Protein AF-A4RUT6-F1 (afdb_monomer_lite)

Radius of gyration: 18.11 Å; chains: 1; bounding box: 46×25×50 Å

pLDDT: mean 96.24, std 5.13, range [67.25, 98.81]

Organism: Ostreococcus lucimarinus (strain CCE9901) (NCBI:txid436017)

Structure (mmCIF, N/CA/C/O backbone):
data_AF-A4RUT6-F1
#
_entry.id   AF-A4RUT6-F1
#
loop_
_atom_site.group_PDB
_atom_site.id
_atom_site.type_symbol
_atom_site.label_atom_id
_atom_site.label_alt_id
_atom_site.label_comp_id
_atom_site.label_asym_id
_atom_site.label_entity_id
_atom_site.label_seq_id
_atom_site.pdbx_PDB_ins_code
_atom_site.Cartn_x
_atom_site.Cartn_y
_atom_site.Cartn_z
_atom_site.occupancy
_atom_site.B_iso_or_equiv
_atom_site.auth_seq_id
_atom_site.auth_comp_id
_atom_site.auth_asym_id
_atom_site.auth_atom_id
_atom_site.pdbx_PDB_model_num
ATOM 1 N N . VAL A 1 1 ? -1.613 -13.592 -23.923 1.00 91.44 1 VAL A N 1
ATOM 2 C CA . VAL A 1 1 ? -2.626 -13.944 -22.895 1.00 91.44 1 VAL A CA 1
ATOM 3 C C . VAL A 1 1 ? -2.094 -13.716 -21.481 1.00 91.44 1 VAL A C 1
ATOM 5 O O . VAL A 1 1 ? -2.662 -12.883 -20.792 1.00 91.44 1 VAL A O 1
ATOM 8 N N . ALA A 1 2 ? -0.990 -14.347 -21.057 1.00 96.00 2 ALA A N 1
ATOM 9 C CA . ALA A 1 2 ? -0.435 -14.167 -19.702 1.00 96.00 2 ALA A CA 1
ATOM 10 C C . ALA A 1 2 ? -0.123 -12.699 -19.328 1.00 96.00 2 ALA A C 1
ATOM 12 O O . ALA A 1 2 ? -0.509 -12.241 -18.256 1.00 96.00 2 ALA A O 1
ATOM 13 N N . SER A 1 3 ? 0.467 -11.927 -20.249 1.00 96.50 3 SER A N 1
ATOM 14 C CA . SER A 1 3 ? 0.729 -10.493 -20.045 1.00 96.50 3 SER A CA 1
ATOM 15 C C . SER A 1 3 ? -0.536 -9.671 -19.762 1.00 96.50 3 SER A C 1
ATOM 17 O O . SER A 1 3 ? -0.495 -8.732 -18.969 1.00 96.50 3 SER A O 1
ATOM 19 N N . ALA A 1 4 ? -1.678 -10.044 -20.354 1.00 97.62 4 ALA A N 1
ATOM 20 C CA . ALA A 1 4 ? -2.958 -9.383 -20.112 1.00 97.62 4 ALA A CA 1
ATOM 21 C C . ALA A 1 4 ? -3.482 -9.665 -18.697 1.00 97.62 4 ALA A C 1
ATOM 23 O O . ALA A 1 4 ? -3.972 -8.747 -18.047 1.00 97.62 4 ALA A O 1
ATOM 24 N N . PHE A 1 5 ? -3.319 -10.891 -18.186 1.00 97.88 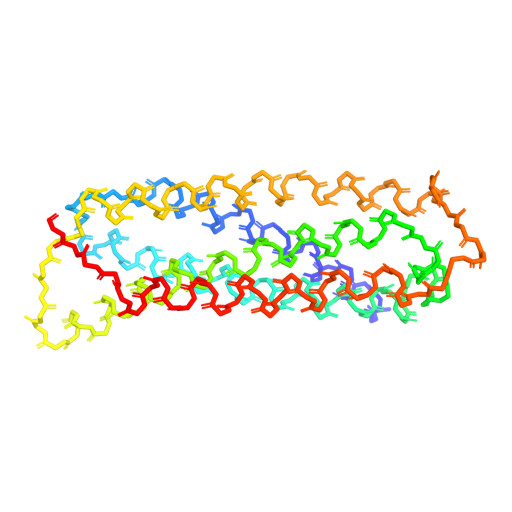5 PHE A N 1
ATOM 25 C CA . PHE A 1 5 ? -3.679 -11.229 -16.805 1.00 97.88 5 PHE A CA 1
ATOM 26 C C . PHE A 1 5 ? -2.788 -10.525 -15.783 1.00 97.88 5 PHE A C 1
ATOM 28 O O . PHE A 1 5 ? -3.302 -9.997 -14.800 1.00 97.88 5 PHE A O 1
ATOM 35 N N . ALA A 1 6 ? -1.478 -10.440 -16.033 1.00 97.81 6 ALA A N 1
ATOM 36 C CA . ALA A 1 6 ? -0.579 -9.657 -15.186 1.00 97.81 6 ALA A CA 1
ATOM 37 C C . ALA A 1 6 ? -0.983 -8.173 -15.172 1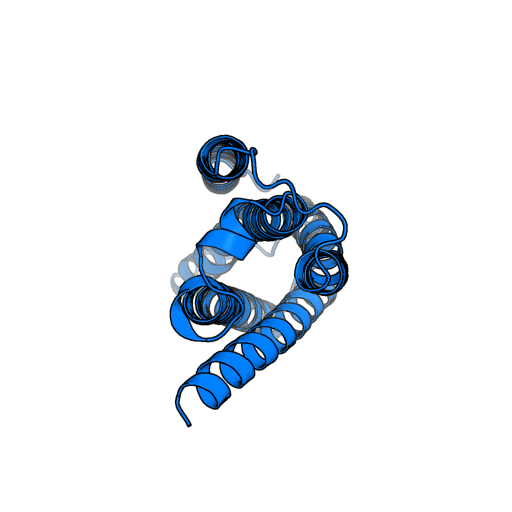.00 97.81 6 ALA A C 1
ATOM 39 O O . ALA A 1 6 ? -1.021 -7.543 -14.118 1.00 97.81 6 ALA A O 1
ATOM 40 N N . ALA A 1 7 ? -1.346 -7.610 -16.328 1.00 97.81 7 ALA A N 1
ATOM 41 C CA . ALA A 1 7 ? -1.820 -6.236 -16.399 1.00 97.81 7 ALA A CA 1
ATOM 42 C C . ALA A 1 7 ? -3.153 -6.031 -15.663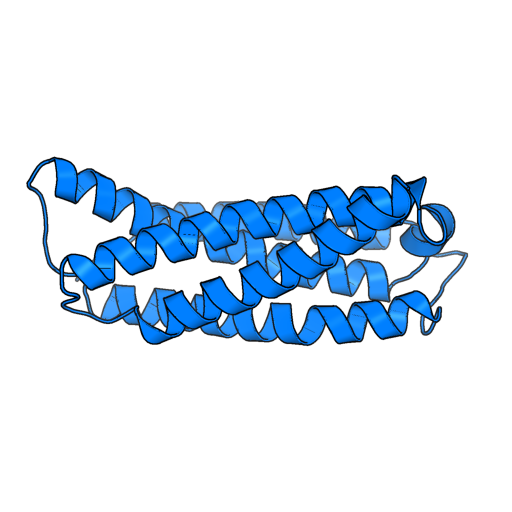 1.00 97.81 7 ALA A C 1
ATOM 44 O O . ALA A 1 7 ? -3.251 -5.125 -14.837 1.00 97.81 7 ALA A O 1
ATOM 45 N N . TYR A 1 8 ? -4.143 -6.885 -15.928 1.00 98.44 8 TYR A N 1
ATOM 46 C CA . TYR A 1 8 ? -5.458 -6.838 -15.294 1.00 98.44 8 TYR A CA 1
ATOM 47 C C . TYR A 1 8 ? -5.361 -6.985 -13.776 1.00 98.44 8 TYR A C 1
ATOM 49 O O . TYR A 1 8 ? -5.901 -6.149 -13.060 1.00 98.44 8 TYR A O 1
ATOM 57 N N . GLY A 1 9 ? -4.621 -7.984 -13.284 1.00 98.56 9 GLY A N 1
ATOM 58 C CA . GLY A 1 9 ? -4.423 -8.201 -11.851 1.00 98.56 9 GLY A CA 1
ATOM 59 C C . GLY A 1 9 ? -3.782 -6.995 -11.165 1.00 98.56 9 GLY A C 1
ATOM 60 O O . GLY A 1 9 ? -4.213 -6.613 -10.081 1.00 98.56 9 GLY A O 1
ATOM 61 N N . HIS A 1 10 ? -2.832 -6.329 -11.826 1.00 98.44 10 HIS A N 1
ATOM 62 C CA . HIS A 1 10 ? -2.209 -5.117 -11.294 1.00 98.44 10 HIS A CA 1
ATOM 63 C C . HIS A 1 10 ? -3.202 -3.955 -11.160 1.00 98.44 10 HIS A C 1
ATOM 65 O O . HIS A 1 10 ? -3.246 -3.291 -10.125 1.00 98.44 10 HIS A O 1
ATOM 71 N N . TYR A 1 11 ? -4.021 -3.714 -12.189 1.00 98.25 11 TYR A N 1
ATOM 72 C CA . TYR A 1 11 ? -5.023 -2.644 -12.165 1.00 98.25 11 TYR A CA 1
ATOM 73 C C . TYR A 1 11 ? -6.169 -2.945 -11.200 1.00 98.25 11 TYR A C 1
ATOM 75 O O . TYR A 1 11 ? -6.571 -2.064 -10.445 1.00 98.25 11 TYR A O 1
ATOM 83 N N . LEU A 1 12 ? -6.656 -4.188 -11.187 1.00 98.69 12 LEU A N 1
ATOM 84 C CA . LEU A 1 12 ? -7.674 -4.642 -10.246 1.00 98.69 12 LEU A CA 1
ATOM 85 C C . LEU A 1 12 ? -7.180 -4.484 -8.808 1.00 98.69 12 LEU A C 1
ATOM 87 O O . LEU A 1 12 ? -7.885 -3.906 -7.989 1.00 98.69 12 LEU A O 1
ATOM 91 N N . GLY A 1 13 ? -5.959 -4.937 -8.519 1.00 98.69 13 GLY A N 1
ATOM 92 C CA . GLY A 1 13 ? -5.348 -4.778 -7.206 1.00 98.69 13 GLY A CA 1
ATOM 93 C C . GLY A 1 13 ? -5.291 -3.312 -6.779 1.00 98.69 13 GLY A C 1
ATOM 94 O O . GLY A 1 13 ? -5.715 -2.987 -5.678 1.00 98.69 13 GLY A O 1
ATOM 95 N N . LEU A 1 14 ? -4.871 -2.402 -7.663 1.00 98.44 14 LEU A N 1
ATOM 96 C CA . LEU A 1 14 ? -4.834 -0.971 -7.349 1.00 98.44 14 LEU A CA 1
ATOM 97 C C . LEU A 1 14 ? -6.230 -0.400 -7.039 1.00 98.44 14 LEU A C 1
ATOM 99 O O . LEU A 1 14 ? -6.385 0.342 -6.072 1.00 98.44 14 LEU A O 1
ATOM 103 N N . VAL A 1 15 ? -7.249 -0.758 -7.827 1.00 98.69 15 VAL A N 1
ATOM 104 C CA . VAL A 1 15 ? -8.641 -0.333 -7.586 1.00 98.69 15 VAL A CA 1
ATOM 105 C C . VAL A 1 15 ? -9.154 -0.868 -6.248 1.00 98.69 15 VAL A C 1
ATOM 107 O O . VAL A 1 15 ? -9.782 -0.126 -5.495 1.00 98.69 15 VAL A O 1
ATOM 110 N N . LEU A 1 16 ? -8.854 -2.129 -5.927 1.00 98.81 16 LEU A N 1
ATOM 111 C CA . LEU A 1 16 ? -9.230 -2.746 -4.656 1.00 98.81 16 LEU A CA 1
ATOM 112 C C . LEU A 1 16 ? -8.527 -2.084 -3.465 1.00 98.81 16 LEU A C 1
ATOM 114 O O . LEU A 1 16 ? -9.196 -1.816 -2.475 1.00 98.81 16 LEU A O 1
ATOM 118 N N . VAL A 1 17 ? -7.232 -1.753 -3.571 1.00 98.81 17 VAL A N 1
ATOM 119 C CA . VAL A 1 17 ? -6.502 -0.996 -2.534 1.00 98.81 17 VAL A CA 1
ATOM 120 C C . VAL A 1 17 ? -7.195 0.341 -2.265 1.00 98.81 17 VAL A C 1
ATOM 122 O O . VAL A 1 17 ? -7.494 0.658 -1.118 1.00 98.81 17 VAL A O 1
ATOM 125 N N . VAL A 1 18 ? -7.502 1.117 -3.311 1.00 98.69 18 VAL A N 1
ATOM 126 C CA . VAL A 1 18 ? -8.168 2.423 -3.158 1.00 98.69 18 VAL A CA 1
ATOM 127 C C . VAL A 1 18 ? -9.558 2.270 -2.536 1.00 98.69 18 VAL A C 1
ATOM 129 O O . VAL A 1 18 ? -9.913 3.024 -1.628 1.00 98.69 18 VAL A O 1
ATOM 132 N N . GLY A 1 19 ? -10.344 1.293 -2.997 1.00 98.75 19 GLY A N 1
ATOM 133 C CA . GLY A 1 19 ? -11.679 1.016 -2.463 1.00 98.75 19 GLY A CA 1
ATOM 134 C C . GLY A 1 19 ? -11.654 0.587 -0.994 1.00 98.75 19 GLY A C 1
ATOM 135 O O . GLY A 1 19 ? -12.452 1.083 -0.195 1.00 98.75 19 GLY A O 1
ATOM 136 N N . ALA A 1 20 ? -10.715 -0.283 -0.622 1.00 98.81 20 ALA A N 1
ATOM 137 C CA . ALA A 1 20 ? -10.540 -0.754 0.745 1.00 98.81 20 ALA A CA 1
ATOM 138 C C . ALA A 1 20 ? -10.097 0.377 1.684 1.00 98.81 20 ALA A C 1
ATOM 140 O O . ALA A 1 20 ? -10.806 0.660 2.646 1.00 98.81 20 ALA A O 1
ATOM 141 N N . LEU A 1 21 ? -9.038 1.121 1.340 1.00 98.75 21 LEU A N 1
ATOM 142 C CA . LEU A 1 21 ? -8.560 2.261 2.137 1.00 98.75 21 LEU A CA 1
ATOM 143 C C . LEU A 1 21 ? -9.625 3.355 2.302 1.00 98.75 21 LEU A C 1
ATOM 145 O O . LEU A 1 21 ? -9.765 3.946 3.371 1.00 98.75 21 LEU A O 1
ATOM 149 N N . THR A 1 22 ? -10.418 3.621 1.261 1.00 98.75 22 THR A N 1
ATOM 150 C CA . THR A 1 22 ? -11.542 4.571 1.355 1.00 98.75 22 THR A CA 1
ATOM 151 C C . THR A 1 22 ? -12.625 4.051 2.303 1.00 98.75 22 THR A C 1
ATOM 153 O O . THR A 1 22 ? -13.180 4.814 3.095 1.00 98.75 22 THR A O 1
ATOM 156 N N . THR A 1 23 ? -12.900 2.744 2.268 1.00 98.75 23 THR A N 1
ATOM 157 C CA . THR A 1 23 ? -13.855 2.099 3.178 1.00 98.75 23 THR A CA 1
ATOM 158 C C . THR A 1 23 ? -13.365 2.155 4.622 1.00 98.75 23 THR A C 1
ATOM 160 O O . THR A 1 23 ? -14.142 2.530 5.500 1.00 98.75 23 THR A O 1
ATOM 163 N N . GLU A 1 24 ? -12.091 1.856 4.881 1.00 98.50 24 GLU A N 1
ATOM 164 C CA . GLU A 1 24 ? -11.475 2.002 6.204 1.00 98.50 24 GLU A CA 1
ATOM 165 C C . GLU A 1 24 ? -11.601 3.442 6.701 1.00 98.50 24 GLU A C 1
ATOM 167 O O . GLU A 1 24 ? -12.129 3.684 7.787 1.00 98.50 24 GLU A O 1
ATOM 172 N N . LYS A 1 25 ? -11.214 4.413 5.865 1.00 98.38 25 LYS A N 1
ATOM 173 C CA . LYS A 1 25 ? -11.252 5.843 6.184 1.00 98.38 25 LYS A CA 1
ATOM 174 C C . LYS A 1 25 ? -12.632 6.326 6.630 1.00 98.38 25 LYS A C 1
ATOM 176 O O . LYS A 1 25 ? -12.715 7.204 7.486 1.00 98.38 25 LYS A O 1
ATOM 181 N N . TRP A 1 26 ? -13.697 5.820 6.016 1.00 98.12 26 TRP A N 1
ATOM 182 C CA . TRP A 1 26 ? -15.071 6.225 6.333 1.00 98.12 26 TRP A CA 1
ATOM 183 C C . TRP A 1 26 ? -15.725 5.383 7.425 1.00 98.12 26 TRP A C 1
ATOM 185 O O . TRP A 1 26 ? -16.733 5.805 7.987 1.00 98.12 26 TRP A O 1
ATOM 195 N N . THR A 1 27 ? -15.177 4.206 7.722 1.00 98.00 27 THR A N 1
ATOM 196 C CA . THR A 1 27 ? -15.730 3.301 8.736 1.00 98.00 27 THR A CA 1
ATOM 197 C C . THR A 1 27 ? -15.115 3.551 10.109 1.00 98.00 27 THR A C 1
ATOM 199 O O . THR A 1 27 ? -15.839 3.538 11.100 1.00 98.00 27 THR A O 1
ATOM 202 N N . VAL A 1 28 ? -13.804 3.808 10.179 1.00 97.81 28 VAL A N 1
ATOM 203 C CA . VAL A 1 28 ? -13.063 3.972 11.439 1.00 97.81 28 VAL A CA 1
ATOM 204 C C . VAL A 1 28 ? -13.573 5.169 12.238 1.00 97.81 28 VAL A C 1
ATOM 206 O O . VAL A 1 28 ? -13.487 6.315 11.797 1.00 97.81 28 VAL A O 1
ATOM 209 N N . LYS A 1 29 ? -14.040 4.894 13.456 1.00 96.81 29 LYS A N 1
ATOM 210 C CA . LYS A 1 29 ? -14.410 5.874 14.488 1.00 96.81 29 LYS A CA 1
ATOM 211 C C . LYS A 1 29 ? -14.435 5.199 15.862 1.00 96.81 29 LYS A C 1
ATOM 213 O O . LYS A 1 29 ? -14.433 3.970 15.947 1.00 96.81 29 LYS A O 1
ATOM 218 N N . ALA A 1 30 ? -14.472 5.984 16.935 1.00 94.94 30 ALA A N 1
ATOM 219 C CA . ALA A 1 30 ? -14.750 5.431 18.255 1.00 94.94 30 ALA A CA 1
ATOM 220 C C . ALA A 1 30 ? -16.192 4.909 18.343 1.00 94.94 30 ALA A C 1
ATOM 222 O O . ALA A 1 30 ? -17.083 5.389 17.637 1.00 94.94 30 ALA A O 1
ATOM 223 N N . GLY A 1 31 ? -16.422 3.919 19.208 1.00 90.62 31 GLY A N 1
ATOM 224 C CA . GLY A 1 31 ? -17.773 3.401 19.458 1.00 90.62 31 GLY A CA 1
ATOM 225 C C . GLY A 1 31 ? -18.464 2.791 18.231 1.00 90.62 31 GLY A C 1
ATOM 226 O O . GLY A 1 31 ? -19.682 2.903 18.101 1.00 90.62 31 GLY A O 1
ATOM 227 N N . MET A 1 32 ? -17.703 2.181 17.312 1.00 93.69 32 MET A N 1
ATOM 228 C CA . MET A 1 32 ? -18.265 1.474 16.155 1.00 93.69 32 MET A CA 1
ATOM 229 C C . MET A 1 32 ? -19.257 0.390 16.579 1.00 93.69 32 MET A C 1
ATOM 231 O O . MET A 1 32 ? -19.038 -0.352 17.536 1.00 93.69 32 MET A O 1
ATOM 235 N N . SER A 1 33 ? -20.333 0.266 15.807 1.00 93.06 33 SER A N 1
ATOM 236 C CA . SER A 1 33 ? -21.225 -0.887 15.880 1.00 93.06 33 SER A CA 1
ATOM 237 C C . SER A 1 33 ? -20.513 -2.165 15.431 1.00 93.06 33 SER A C 1
ATOM 239 O O . SER A 1 33 ? -19.524 -2.133 14.699 1.00 93.06 33 SER A O 1
ATOM 241 N N . GLU A 1 34 ? -21.059 -3.323 15.797 1.00 90.56 34 GLU A N 1
ATOM 242 C CA . GLU A 1 34 ? -20.512 -4.612 15.366 1.00 90.56 34 GLU A CA 1
ATOM 243 C C . GLU A 1 34 ? -20.433 -4.759 13.839 1.00 90.56 34 GLU A C 1
ATOM 245 O O . GLU A 1 34 ? -19.444 -5.277 13.322 1.00 90.56 34 GLU A O 1
ATOM 250 N N . ALA A 1 35 ? -21.432 -4.251 13.116 1.00 93.69 35 ALA A N 1
ATOM 251 C CA . ALA A 1 35 ? -21.432 -4.265 11.657 1.00 93.69 35 ALA A CA 1
ATOM 252 C C . ALA A 1 35 ? -20.317 -3.382 11.062 1.00 93.69 35 ALA A C 1
ATOM 254 O O . ALA A 1 35 ? -19.750 -3.715 10.021 1.00 93.69 35 ALA A O 1
ATOM 255 N N . GLU A 1 36 ? -19.988 -2.263 11.711 1.00 95.69 36 GLU A N 1
ATOM 256 C CA . GLU A 1 36 ? -18.885 -1.387 11.299 1.00 95.69 36 GLU A CA 1
ATOM 257 C C . GLU A 1 36 ? -17.524 -2.022 11.599 1.00 95.69 36 GLU A C 1
ATOM 259 O O . GLU A 1 36 ? -16.649 -1.997 10.736 1.00 95.69 36 GLU A O 1
ATOM 264 N N . GLU A 1 37 ? -17.358 -2.675 12.752 1.00 94.12 37 GLU A N 1
ATOM 265 C CA . GLU A 1 37 ? -16.138 -3.435 13.061 1.00 94.12 37 GLU A CA 1
ATOM 266 C C . GLU A 1 37 ? -15.904 -4.568 12.051 1.00 94.12 37 GLU A C 1
ATOM 268 O O . GLU A 1 37 ? -14.798 -4.720 11.534 1.00 94.12 37 GLU A O 1
ATOM 273 N N . GLN A 1 38 ? -16.946 -5.332 11.705 1.00 94.69 38 GLN A N 1
ATOM 274 C CA . GLN A 1 38 ? -16.845 -6.386 10.691 1.00 94.69 38 GLN A CA 1
ATOM 275 C C . GLN A 1 38 ? -16.511 -5.822 9.307 1.00 94.69 38 GLN A C 1
ATOM 277 O O . GLN A 1 38 ? -15.661 -6.371 8.605 1.00 94.69 38 GLN A O 1
ATOM 282 N N . ARG A 1 39 ? -17.134 -4.702 8.914 1.00 97.69 39 ARG A N 1
ATOM 283 C CA . ARG A 1 39 ? -16.801 -4.011 7.660 1.00 97.69 39 ARG A CA 1
ATOM 284 C C . ARG A 1 39 ? -15.334 -3.593 7.633 1.00 97.69 39 ARG A C 1
ATOM 286 O O . ARG A 1 39 ? -14.693 -3.747 6.597 1.00 97.69 39 ARG A O 1
ATOM 293 N N . LEU A 1 40 ? -14.816 -3.090 8.751 1.00 97.62 40 LEU A N 1
ATOM 294 C CA . LEU A 1 40 ? -13.427 -2.671 8.868 1.00 97.62 40 LEU A CA 1
ATOM 295 C C . LEU A 1 40 ? -12.458 -3.851 8.700 1.00 97.62 40 LEU A C 1
ATOM 297 O O . LEU A 1 40 ? -11.503 -3.737 7.940 1.00 97.62 40 LEU A O 1
ATOM 301 N N . VAL A 1 41 ? -12.743 -5.000 9.323 1.00 97.69 41 VAL A N 1
ATOM 302 C CA . VAL A 1 41 ? -11.954 -6.239 9.157 1.00 97.69 41 VAL A CA 1
ATOM 303 C C . VAL A 1 41 ? -11.938 -6.707 7.701 1.00 97.69 41 VAL A C 1
ATOM 305 O O . VAL A 1 41 ? -10.889 -7.082 7.177 1.00 97.69 41 VAL A O 1
ATOM 308 N N . VAL A 1 42 ? -13.095 -6.686 7.033 1.00 98.50 42 VAL A N 1
ATOM 309 C CA . VAL A 1 42 ? -13.201 -7.085 5.623 1.00 98.50 42 VAL A CA 1
ATOM 310 C C . VAL A 1 42 ? -12.426 -6.123 4.723 1.00 98.50 42 VAL A C 1
ATOM 312 O O . VAL A 1 42 ? -11.708 -6.584 3.837 1.00 98.50 42 VAL A O 1
ATOM 315 N N . ALA A 1 43 ? -12.540 -4.812 4.950 1.00 98.69 43 ALA A N 1
ATOM 316 C CA . ALA A 1 43 ? -11.808 -3.809 4.183 1.00 98.69 43 ALA A CA 1
ATOM 317 C C . ALA A 1 43 ? -10.286 -3.989 4.326 1.00 98.69 43 ALA A C 1
ATOM 319 O O . ALA A 1 43 ? -9.617 -4.148 3.307 1.00 98.69 43 ALA A O 1
ATOM 320 N N . ASP A 1 44 ? -9.775 -4.101 5.555 1.00 98.56 44 ASP A N 1
ATOM 321 C CA . ASP A 1 44 ? -8.345 -4.316 5.844 1.00 98.56 44 ASP A CA 1
ATOM 322 C C . ASP A 1 44 ? -7.823 -5.628 5.229 1.00 98.56 44 ASP A C 1
ATOM 324 O O . ASP A 1 44 ? -6.766 -5.668 4.594 1.00 98.56 44 ASP A O 1
ATOM 328 N N . SER A 1 45 ? -8.623 -6.698 5.277 1.00 98.50 45 SER A N 1
ATOM 329 C CA . SER A 1 45 ? -8.269 -7.976 4.642 1.00 98.50 45 SER A CA 1
ATOM 330 C C . SER A 1 45 ? -8.200 -7.874 3.113 1.00 98.50 45 SER A C 1
ATOM 332 O O . SER A 1 45 ? -7.273 -8.401 2.490 1.00 98.50 45 SER A O 1
ATOM 334 N N . ILE A 1 46 ? -9.168 -7.191 2.485 1.00 98.75 46 ILE A N 1
ATOM 335 C CA . ILE A 1 46 ? -9.165 -6.938 1.036 1.00 98.75 46 ILE A CA 1
ATOM 336 C C . ILE A 1 46 ? -7.955 -6.087 0.660 1.00 98.75 46 ILE A C 1
ATOM 338 O O . ILE A 1 46 ? -7.301 -6.394 -0.337 1.00 98.75 46 ILE A O 1
ATOM 342 N N . TYR A 1 47 ? -7.635 -5.061 1.450 1.00 98.75 47 TYR A N 1
ATOM 343 C CA . TYR A 1 47 ? -6.456 -4.233 1.239 1.00 98.75 47 TYR A CA 1
ATOM 344 C C . TYR A 1 47 ? -5.179 -5.084 1.256 1.00 98.75 47 TYR A C 1
ATOM 346 O O . TYR A 1 47 ? -4.428 -5.057 0.277 1.00 98.75 47 TYR A O 1
ATOM 354 N N . GLY A 1 48 ? -4.967 -5.908 2.285 1.00 98.44 48 GLY A N 1
ATOM 355 C CA . GLY A 1 48 ? -3.793 -6.781 2.380 1.00 98.44 48 GLY A CA 1
ATOM 356 C C . GLY A 1 48 ? -3.639 -7.714 1.172 1.00 98.44 48 GLY A C 1
ATOM 357 O O . GLY A 1 48 ? -2.574 -7.768 0.549 1.00 98.44 48 GLY A O 1
ATOM 358 N N . ILE A 1 49 ? -4.717 -8.398 0.771 1.00 98.69 49 ILE A N 1
ATOM 359 C CA . ILE A 1 49 ? -4.718 -9.299 -0.397 1.00 98.69 49 ILE A CA 1
ATOM 360 C C . ILE A 1 49 ? -4.457 -8.519 -1.694 1.00 98.69 49 ILE A C 1
ATOM 362 O O . ILE A 1 49 ? -3.649 -8.940 -2.528 1.00 98.69 49 ILE A O 1
ATOM 366 N N . ALA A 1 50 ? -5.114 -7.373 -1.872 1.00 98.75 50 ALA A N 1
ATOM 367 C CA . ALA A 1 50 ? -4.947 -6.528 -3.047 1.00 98.75 50 ALA A CA 1
ATOM 368 C C . ALA A 1 50 ? -3.522 -5.965 -3.145 1.00 98.75 50 ALA A C 1
ATOM 370 O O . ALA A 1 50 ? -2.952 -5.941 -4.235 1.00 98.75 50 ALA A O 1
ATOM 371 N N . GLY A 1 51 ? -2.908 -5.584 -2.023 1.00 98.62 51 GLY A N 1
ATOM 372 C CA . GLY A 1 51 ? -1.518 -5.140 -1.962 1.00 98.62 51 GLY A CA 1
ATOM 373 C C . GLY A 1 51 ? -0.542 -6.222 -2.433 1.00 98.62 51 GLY A C 1
ATOM 374 O O . GLY A 1 51 ? 0.320 -5.955 -3.275 1.00 98.62 51 GLY A O 1
ATOM 375 N N . VAL A 1 52 ? -0.723 -7.466 -1.977 1.00 98.56 52 VAL A N 1
ATOM 376 C CA . VAL A 1 52 ? 0.065 -8.619 -2.454 1.00 98.56 52 VAL A CA 1
ATOM 377 C C . VAL A 1 52 ? -0.142 -8.843 -3.954 1.00 98.56 52 VAL A C 1
ATOM 379 O O . VAL A 1 52 ? 0.831 -9.035 -4.686 1.00 98.56 52 VAL A O 1
ATOM 382 N N . LEU A 1 53 ? -1.385 -8.756 -4.439 1.00 98.69 53 LEU A N 1
ATOM 383 C CA . LEU A 1 53 ? -1.698 -8.881 -5.863 1.00 98.69 53 LEU A CA 1
ATOM 384 C C . LEU A 1 53 ? -0.992 -7.800 -6.699 1.00 98.69 53 LEU A C 1
ATOM 386 O O . LEU A 1 53 ? -0.414 -8.119 -7.743 1.00 98.69 53 LEU A O 1
ATOM 390 N N . VAL A 1 54 ? -0.988 -6.542 -6.240 1.00 98.75 54 VAL A N 1
ATOM 391 C CA . VAL A 1 54 ? -0.285 -5.427 -6.899 1.00 98.75 54 VAL A CA 1
ATOM 392 C C . VAL A 1 54 ? 1.216 -5.694 -6.968 1.00 98.75 54 VAL A C 1
ATOM 394 O O . VAL A 1 54 ? 1.796 -5.530 -8.043 1.00 98.75 54 VAL A O 1
ATOM 397 N N . LEU A 1 55 ? 1.845 -6.133 -5.873 1.00 98.25 55 LEU A N 1
ATOM 398 C CA . LEU A 1 55 ? 3.279 -6.439 -5.846 1.00 98.25 55 LEU A CA 1
ATOM 399 C C . LEU A 1 55 ? 3.637 -7.597 -6.773 1.00 98.25 55 LEU A C 1
ATOM 401 O O . LEU A 1 55 ? 4.548 -7.464 -7.588 1.00 98.25 55 LEU A O 1
ATOM 405 N N . TYR A 1 56 ? 2.907 -8.708 -6.685 1.00 98.62 56 TYR A N 1
ATOM 406 C CA . TYR A 1 56 ? 3.189 -9.898 -7.482 1.00 98.62 56 TYR A CA 1
ATOM 407 C C . TYR A 1 56 ? 3.032 -9.625 -8.981 1.00 98.62 56 TYR A C 1
ATOM 409 O O . TYR A 1 56 ? 3.940 -9.871 -9.775 1.00 98.62 56 TYR A O 1
ATOM 417 N N . THR A 1 57 ? 1.908 -9.034 -9.385 1.00 98.62 57 THR A N 1
ATOM 418 C CA . THR A 1 57 ? 1.704 -8.656 -10.789 1.00 98.62 57 THR A CA 1
ATOM 419 C C . THR A 1 57 ? 2.648 -7.541 -11.238 1.00 98.62 57 THR A C 1
ATOM 421 O O . THR A 1 57 ? 3.082 -7.533 -12.387 1.00 98.62 57 THR A O 1
ATOM 424 N N . GLY A 1 58 ? 3.018 -6.620 -10.345 1.00 98.06 58 GLY A N 1
ATOM 425 C CA . GLY A 1 58 ? 4.003 -5.571 -10.602 1.00 98.06 58 GLY A CA 1
ATOM 426 C C . GLY A 1 58 ? 5.398 -6.132 -10.870 1.00 98.06 58 GLY A C 1
ATOM 427 O O . GLY A 1 58 ? 6.061 -5.666 -11.795 1.00 98.06 58 GLY A O 1
ATOM 428 N N . TYR A 1 59 ? 5.805 -7.165 -10.129 1.00 98.00 59 TYR A N 1
ATOM 429 C CA . TYR A 1 59 ? 7.032 -7.921 -10.370 1.00 98.00 59 TYR A CA 1
ATOM 430 C C . TYR A 1 59 ? 7.023 -8.559 -11.763 1.00 98.00 59 TYR A C 1
ATOM 432 O O . TYR A 1 59 ? 7.912 -8.271 -12.559 1.00 98.00 59 TYR A O 1
ATOM 440 N N . LEU A 1 60 ? 5.962 -9.298 -12.117 1.00 98.19 60 LEU A N 1
ATOM 441 C CA . LEU A 1 60 ? 5.823 -9.893 -13.455 1.00 98.19 60 LEU A CA 1
ATOM 442 C C . LEU A 1 60 ? 5.873 -8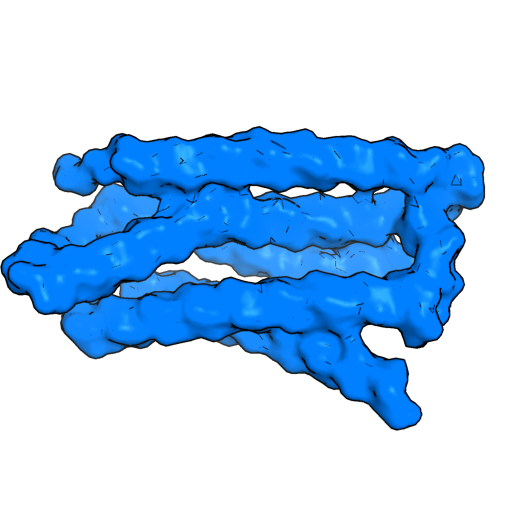.840 -14.570 1.00 98.19 60 LEU A C 1
ATOM 444 O O . LEU A 1 60 ? 6.411 -9.073 -15.650 1.00 98.19 60 LEU A O 1
ATOM 448 N N . ARG A 1 61 ? 5.314 -7.652 -14.326 1.00 97.19 61 ARG A N 1
ATOM 449 C CA . ARG A 1 61 ? 5.399 -6.536 -15.274 1.00 97.19 61 ARG A CA 1
ATOM 450 C C . ARG A 1 61 ? 6.799 -5.931 -15.349 1.00 97.19 61 ARG A C 1
ATOM 452 O O . ARG A 1 61 ? 7.160 -5.435 -16.409 1.00 97.19 61 ARG A O 1
ATOM 459 N N . ALA A 1 62 ? 7.566 -5.936 -14.266 1.00 97.12 62 ALA A N 1
ATOM 460 C CA . ALA A 1 62 ? 8.927 -5.418 -14.264 1.00 97.12 62 ALA A CA 1
ATOM 461 C C . ALA A 1 62 ? 9.908 -6.380 -14.952 1.00 97.12 62 ALA A C 1
ATOM 463 O O . ALA A 1 62 ? 10.792 -5.913 -15.665 1.00 97.12 62 ALA A O 1
ATOM 464 N N . THR A 1 63 ? 9.738 -7.694 -14.785 1.00 96.94 63 THR A N 1
ATOM 465 C CA . THR A 1 63 ? 10.691 -8.696 -15.291 1.00 96.94 63 THR A CA 1
ATOM 466 C C . THR A 1 63 ? 10.272 -9.330 -16.617 1.00 96.94 63 THR A C 1
ATOM 468 O O . THR A 1 63 ? 11.098 -9.395 -17.521 1.00 96.94 63 THR A O 1
ATOM 471 N N . GLU A 1 64 ? 9.002 -9.724 -16.777 1.00 95.94 64 GLU A N 1
ATOM 472 C CA . GLU A 1 64 ? 8.555 -10.565 -17.903 1.00 95.94 64 GLU A CA 1
ATOM 473 C C . GLU A 1 64 ? 7.817 -9.797 -19.009 1.00 95.94 64 GLU A C 1
ATOM 475 O O . GLU A 1 64 ? 7.995 -10.068 -20.194 1.00 95.94 64 GLU A O 1
ATOM 480 N N . TYR A 1 65 ? 6.918 -8.876 -18.636 1.00 96.19 65 TYR A N 1
ATOM 481 C CA . TYR A 1 65 ? 5.885 -8.368 -19.560 1.00 96.19 65 TYR A CA 1
ATOM 482 C C . TYR A 1 65 ? 5.939 -6.862 -19.846 1.00 96.19 65 TYR A C 1
ATOM 484 O O . TYR A 1 65 ? 5.085 -6.345 -20.570 1.00 96.19 65 TYR A O 1
ATOM 492 N N . GLY A 1 66 ? 6.881 -6.140 -19.241 1.00 93.94 66 GLY A N 1
ATOM 493 C CA . GLY A 1 66 ? 7.074 -4.702 -19.436 1.00 93.94 66 GLY A CA 1
ATOM 494 C C . GLY A 1 66 ? 8.319 -4.392 -20.258 1.00 93.94 66 GLY A C 1
ATOM 495 O O . GLY A 1 66 ? 8.610 -5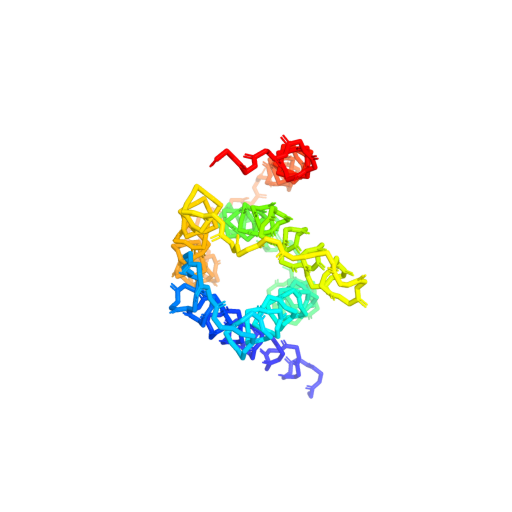.057 -21.245 1.00 93.94 66 GLY A O 1
ATOM 496 N N . LYS A 1 67 ? 9.058 -3.359 -19.843 1.00 94.69 67 LYS A N 1
ATOM 497 C CA . LYS A 1 67 ? 10.311 -2.941 -20.495 1.00 94.69 67 LYS A CA 1
ATOM 498 C C . LYS A 1 67 ? 11.542 -3.777 -20.103 1.00 94.69 67 LYS A C 1
ATOM 500 O O . LYS A 1 67 ? 12.628 -3.504 -20.601 1.00 94.69 67 LYS A O 1
ATOM 505 N N . GLY A 1 68 ? 11.366 -4.776 -19.239 1.00 95.56 68 GLY A N 1
ATOM 506 C CA . GLY A 1 68 ? 12.439 -5.619 -18.712 1.00 95.56 68 GLY A CA 1
ATOM 507 C C . GLY A 1 68 ? 13.116 -5.027 -17.475 1.00 95.56 68 GLY A C 1
ATOM 508 O O . GLY A 1 68 ? 13.078 -3.815 -17.246 1.00 95.56 68 GLY A O 1
ATOM 509 N N . TRP A 1 69 ? 13.727 -5.909 -16.677 1.00 96.25 69 TRP A N 1
ATOM 510 C CA . TRP A 1 69 ? 14.344 -5.549 -15.397 1.00 96.25 69 TRP A CA 1
ATOM 511 C C . TRP A 1 69 ? 15.389 -4.446 -15.555 1.00 96.25 69 TRP A C 1
ATOM 513 O O . TRP A 1 69 ? 15.320 -3.471 -14.817 1.00 96.25 69 TRP A O 1
ATOM 523 N N . GLU A 1 70 ? 16.250 -4.555 -16.569 1.00 95.81 70 GLU A N 1
ATOM 524 C CA . GLU A 1 70 ? 17.306 -3.582 -16.865 1.00 95.81 70 GLU A CA 1
ATOM 525 C C . GLU A 1 70 ? 16.761 -2.150 -16.968 1.00 95.81 70 GLU A C 1
ATOM 527 O O . GLU A 1 70 ? 17.262 -1.224 -16.341 1.00 95.81 70 GLU A O 1
ATOM 532 N N 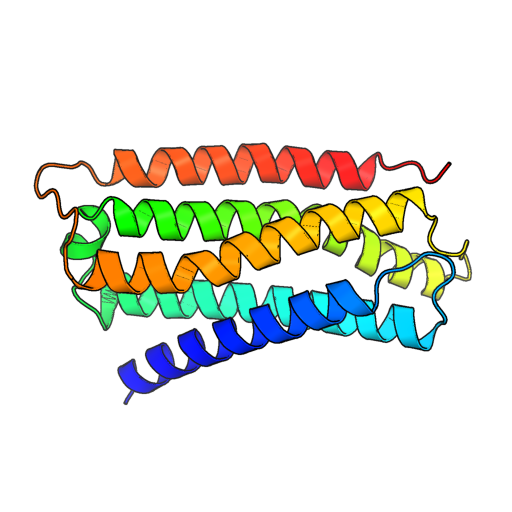. PHE A 1 71 ? 15.652 -1.947 -17.683 1.00 97.31 71 PHE A N 1
ATOM 533 C CA . PHE A 1 71 ? 15.061 -0.615 -17.779 1.00 97.31 71 PHE A CA 1
ATOM 534 C C . PHE A 1 71 ? 14.611 -0.085 -16.406 1.00 97.31 71 PHE A C 1
ATOM 536 O O . PHE A 1 71 ? 14.849 1.074 -16.075 1.00 97.31 71 PHE A O 1
ATOM 543 N N . TYR A 1 72 ? 13.923 -0.911 -15.613 1.00 97.88 72 TYR A N 1
ATOM 544 C CA . TYR A 1 72 ? 13.337 -0.472 -14.343 1.00 97.88 72 TYR A CA 1
ATOM 545 C C . TYR A 1 72 ? 14.370 -0.322 -13.225 1.00 97.88 72 TYR A C 1
ATOM 547 O O . TYR A 1 72 ? 14.231 0.570 -12.389 1.00 97.88 72 TYR A O 1
ATOM 555 N N . SER A 1 73 ? 15.405 -1.160 -13.204 1.00 97.69 73 SER A N 1
ATOM 556 C CA . SER A 1 73 ? 16.470 -1.116 -12.204 1.00 97.69 73 SER A CA 1
ATOM 557 C C . SER A 1 73 ? 17.310 0.158 -12.305 1.00 97.69 73 SER A C 1
ATOM 559 O O . SER A 1 73 ? 17.787 0.646 -11.278 1.00 97.69 73 SER A O 1
ATOM 561 N N . HIS A 1 74 ? 17.401 0.721 -13.512 1.00 97.75 74 HIS A N 1
ATOM 562 C CA . HIS A 1 74 ? 18.096 1.963 -13.858 1.00 97.75 74 HIS A CA 1
ATOM 563 C C . HIS A 1 74 ? 17.165 3.194 -13.937 1.00 97.75 74 HIS A C 1
ATOM 565 O O . HIS A 1 74 ? 17.549 4.249 -14.438 1.00 97.75 74 HIS A O 1
ATOM 571 N N . GLU A 1 75 ? 15.928 3.096 -13.436 1.00 98.25 75 GLU A N 1
ATOM 572 C CA . GLU A 1 75 ? 14.948 4.190 -13.439 1.00 98.25 75 GLU A CA 1
ATOM 573 C C . GLU A 1 75 ? 14.647 4.665 -11.998 1.00 98.25 75 GLU A C 1
ATOM 575 O O . GLU A 1 75 ? 13.881 4.025 -11.272 1.00 98.25 75 GLU A O 1
ATOM 580 N N . PRO A 1 76 ? 15.197 5.808 -11.545 1.00 98.19 76 PRO A N 1
ATOM 581 C CA . PRO A 1 76 ? 14.979 6.349 -10.202 1.00 98.19 76 PRO A CA 1
ATOM 582 C C . PRO A 1 76 ? 13.503 6.492 -9.805 1.00 98.19 76 PRO A C 1
ATOM 584 O O . PRO A 1 76 ? 13.140 6.219 -8.658 1.00 98.19 76 PRO A O 1
ATOM 587 N N . ILE A 1 77 ? 12.613 6.877 -10.728 1.00 98.56 77 ILE A N 1
ATOM 588 C CA . ILE A 1 77 ? 11.189 7.065 -10.406 1.00 98.56 77 ILE A CA 1
ATOM 589 C C . ILE A 1 77 ? 10.496 5.715 -10.157 1.00 98.56 77 ILE A C 1
ATOM 591 O O . ILE A 1 77 ? 9.552 5.646 -9.363 1.00 98.56 77 ILE A O 1
ATOM 595 N N . PHE A 1 78 ? 10.980 4.618 -10.754 1.00 98.56 78 PHE A N 1
ATOM 596 C CA . PHE A 1 78 ? 10.516 3.274 -10.399 1.00 98.56 78 PHE A CA 1
ATOM 597 C C . PHE A 1 78 ? 10.793 2.989 -8.922 1.00 98.56 78 PHE A C 1
ATOM 599 O O . PHE A 1 78 ? 9.896 2.531 -8.211 1.00 98.56 78 PHE A O 1
ATOM 606 N N . TRP A 1 79 ? 11.979 3.343 -8.434 1.00 98.50 79 TRP A N 1
ATOM 607 C CA . TRP A 1 79 ? 12.343 3.170 -7.032 1.00 98.50 79 TRP A CA 1
ATOM 608 C C . TRP A 1 79 ? 11.558 4.089 -6.091 1.00 98.50 79 TRP A C 1
ATOM 610 O O . TRP A 1 79 ? 11.121 3.628 -5.039 1.00 98.50 79 TRP A O 1
ATOM 620 N N . VAL A 1 80 ? 11.256 5.332 -6.488 1.00 98.50 80 VAL A N 1
ATOM 621 C CA . VAL A 1 80 ? 10.331 6.213 -5.741 1.00 98.50 80 VAL A CA 1
ATOM 622 C C . VAL A 1 80 ? 8.946 5.578 -5.614 1.00 98.50 80 VAL A C 1
ATOM 624 O O . VAL A 1 80 ? 8.383 5.527 -4.523 1.00 98.50 80 VAL A O 1
ATOM 627 N N . LYS A 1 81 ? 8.398 5.042 -6.710 1.00 98.56 81 LYS A N 1
ATOM 628 C CA . LYS A 1 81 ? 7.109 4.335 -6.702 1.00 98.56 81 LYS A CA 1
ATOM 629 C C . LYS A 1 81 ? 7.135 3.133 -5.751 1.00 98.56 81 LYS A C 1
ATOM 631 O O . LYS A 1 81 ? 6.192 2.938 -4.987 1.00 98.56 81 LYS A O 1
ATOM 636 N N . MET A 1 82 ? 8.204 2.337 -5.784 1.00 98.69 82 MET A N 1
ATOM 637 C CA . MET A 1 82 ? 8.365 1.188 -4.888 1.00 98.69 82 MET A CA 1
ATOM 638 C C . MET A 1 82 ? 8.526 1.616 -3.424 1.00 98.69 82 MET A C 1
ATOM 640 O O . MET A 1 82 ? 7.979 0.969 -2.532 1.00 98.69 82 MET A O 1
ATOM 644 N N . TRP A 1 83 ? 9.211 2.730 -3.165 1.00 98.56 83 TRP A N 1
ATOM 645 C CA . TRP A 1 83 ? 9.328 3.312 -1.831 1.00 98.56 83 TRP A CA 1
ATOM 646 C C . TRP A 1 83 ? 7.976 3.796 -1.295 1.00 98.56 83 TRP A C 1
ATOM 648 O O . TRP A 1 83 ? 7.624 3.439 -0.174 1.00 98.56 83 TRP A O 1
ATOM 658 N N . LEU A 1 84 ? 7.170 4.501 -2.101 1.00 98.69 84 LEU A N 1
ATOM 659 C CA . LEU A 1 84 ? 5.801 4.892 -1.732 1.00 98.69 84 LEU A CA 1
ATOM 660 C C . LEU A 1 84 ? 4.953 3.674 -1.350 1.00 98.69 84 LEU A C 1
ATOM 662 O O . LEU A 1 84 ? 4.300 3.682 -0.308 1.00 98.69 84 LEU A O 1
ATOM 666 N N . PHE A 1 85 ? 5.007 2.610 -2.158 1.00 98.62 85 PHE A N 1
ATOM 667 C CA . PHE A 1 85 ? 4.300 1.363 -1.862 1.00 98.62 85 PHE A CA 1
ATOM 668 C C . PHE A 1 85 ? 4.811 0.709 -0.568 1.00 98.62 85 PHE A C 1
ATOM 670 O O . PHE A 1 85 ? 4.024 0.202 0.223 1.00 98.62 85 PHE A O 1
ATOM 677 N N . THR A 1 86 ? 6.122 0.756 -0.319 1.00 98.62 86 THR A N 1
ATOM 678 C CA . THR A 1 86 ? 6.741 0.198 0.894 1.00 98.62 86 THR A CA 1
ATOM 679 C C . THR A 1 86 ? 6.324 0.960 2.145 1.00 98.62 86 THR A C 1
ATOM 681 O O . THR A 1 86 ? 5.995 0.336 3.150 1.00 98.62 86 THR A O 1
ATOM 684 N N . VAL A 1 87 ? 6.309 2.295 2.098 1.00 98.56 87 VAL A N 1
ATOM 685 C CA . VAL A 1 87 ? 5.837 3.134 3.210 1.00 98.56 87 VAL A CA 1
ATOM 686 C C . VAL A 1 87 ? 4.374 2.831 3.511 1.00 98.56 87 VAL A C 1
ATOM 688 O O . VAL A 1 87 ? 4.051 2.573 4.666 1.00 98.56 87 VAL A O 1
ATOM 691 N N . MET A 1 88 ? 3.536 2.793 2.472 1.00 98.62 88 MET A N 1
ATOM 692 C CA . MET A 1 88 ? 2.106 2.487 2.552 1.00 98.62 88 MET A CA 1
ATOM 693 C C . MET A 1 88 ? 1.841 1.092 3.147 1.00 98.62 88 MET A C 1
ATOM 695 O O . MET A 1 88 ? 1.095 0.953 4.109 1.00 98.62 88 MET A O 1
ATOM 699 N N . GLY A 1 89 ? 2.494 0.049 2.630 1.00 98.19 89 GLY A N 1
ATOM 700 C CA . GLY A 1 89 ? 2.319 -1.313 3.143 1.00 98.19 89 GLY A CA 1
ATOM 701 C C . GLY A 1 89 ? 2.895 -1.510 4.548 1.00 98.19 89 GLY A C 1
ATOM 702 O O . GLY A 1 89 ? 2.324 -2.233 5.357 1.00 98.19 89 GLY A O 1
ATOM 703 N N . SER A 1 90 ? 4.006 -0.844 4.879 1.00 98.50 90 SER A N 1
ATOM 704 C CA . SER A 1 90 ? 4.605 -0.954 6.217 1.00 98.50 90 SER A CA 1
ATOM 705 C C . SER A 1 90 ? 3.790 -0.211 7.275 1.00 98.50 90 SER A C 1
ATOM 707 O O . SER A 1 90 ? 3.714 -0.678 8.409 1.00 98.50 90 SER A O 1
ATOM 709 N N . SER A 1 91 ? 3.188 0.937 6.937 1.00 98.50 91 SER A N 1
ATOM 710 C CA . SER A 1 91 ? 2.308 1.658 7.865 1.00 98.50 91 SER A CA 1
ATOM 711 C C . SER A 1 91 ? 1.038 0.891 8.189 1.00 98.50 91 SER A C 1
ATOM 713 O O . SER A 1 91 ? 0.597 0.941 9.337 1.00 98.50 91 SER A O 1
ATOM 715 N N . SER A 1 92 ? 0.537 0.119 7.225 1.00 98.50 92 SER A N 1
ATOM 716 C CA . SER A 1 92 ? -0.675 -0.692 7.345 1.00 98.50 92 SER A CA 1
ATOM 717 C C . SER A 1 92 ? -0.550 -1.815 8.379 1.00 98.50 92 SER A C 1
ATOM 719 O O . SER A 1 92 ? -1.547 -2.244 8.950 1.00 98.50 92 SER A O 1
ATOM 721 N N . LEU A 1 93 ? 0.670 -2.211 8.757 1.00 98.62 93 LEU A N 1
ATOM 722 C CA . LEU A 1 93 ? 0.873 -3.193 9.827 1.00 98.62 93 LEU A CA 1
ATOM 723 C C . LEU A 1 93 ? 0.236 -2.760 11.154 1.00 98.62 93 LEU A C 1
ATOM 725 O O . LEU A 1 93 ? -0.276 -3.605 11.885 1.00 98.62 93 LEU A O 1
ATOM 729 N N . PHE A 1 94 ? 0.232 -1.459 11.468 1.00 98.75 94 PHE A N 1
ATOM 730 C CA . PHE A 1 94 ? -0.413 -0.966 12.684 1.00 98.75 94 PHE A CA 1
ATOM 731 C C . PHE A 1 94 ? -1.939 -1.172 12.679 1.00 98.75 94 PHE A C 1
ATOM 733 O O . PHE A 1 94 ? -2.429 -1.842 13.597 1.00 98.75 94 PHE A O 1
ATOM 740 N N . PRO A 1 95 ? -2.710 -0.635 11.702 1.00 98.19 95 PRO A N 1
ATOM 741 C CA . PRO A 1 95 ? -4.147 -0.869 11.649 1.00 98.19 95 PRO A CA 1
ATOM 742 C C . PRO A 1 95 ? -4.469 -2.357 11.539 1.00 98.19 95 PRO A C 1
ATOM 744 O O . PRO A 1 95 ? -5.280 -2.820 12.334 1.00 98.19 95 PRO A O 1
ATOM 747 N N . THR A 1 96 ? -3.779 -3.128 10.695 1.00 98.50 96 THR A N 1
ATOM 748 C CA . THR A 1 96 ? -4.038 -4.566 10.533 1.00 98.50 96 THR A CA 1
ATOM 749 C C . THR A 1 96 ? -3.910 -5.332 11.852 1.00 98.50 96 THR A C 1
ATOM 751 O O . THR A 1 96 ? -4.823 -6.063 12.239 1.00 98.50 96 THR A O 1
ATOM 754 N N . ILE A 1 97 ? -2.824 -5.129 12.612 1.00 98.25 97 ILE A N 1
ATOM 755 C CA . ILE A 1 97 ? -2.641 -5.797 13.913 1.00 98.25 97 ILE A CA 1
ATOM 756 C C . ILE A 1 97 ? -3.759 -5.415 14.887 1.00 98.25 97 ILE A C 1
ATOM 758 O O . ILE A 1 97 ? -4.300 -6.283 15.576 1.00 98.25 97 ILE A O 1
ATOM 762 N N . LYS A 1 98 ? -4.133 -4.132 14.952 1.00 96.62 98 LYS A N 1
ATOM 763 C CA . LYS A 1 98 ? -5.176 -3.664 15.874 1.00 96.62 98 LYS A CA 1
ATOM 764 C C . LYS A 1 98 ? -6.573 -4.118 15.453 1.00 96.62 98 LYS A C 1
ATOM 766 O O . LYS A 1 98 ? -7.334 -4.540 16.317 1.00 96.62 98 LYS A O 1
ATOM 771 N N . ILE A 1 99 ? -6.912 -4.077 14.168 1.00 95.81 99 ILE A N 1
ATOM 772 C CA . ILE A 1 99 ? -8.217 -4.484 13.631 1.00 95.81 99 ILE A CA 1
ATOM 773 C C . ILE A 1 99 ? -8.420 -5.990 13.830 1.00 95.81 99 ILE A C 1
ATOM 775 O O . ILE A 1 99 ? -9.407 -6.402 14.442 1.00 95.81 99 ILE A O 1
ATOM 779 N N . ILE A 1 100 ? -7.458 -6.814 13.403 1.00 94.38 100 ILE A N 1
ATOM 780 C CA . ILE A 1 100 ? -7.537 -8.276 13.537 1.00 94.38 100 ILE A CA 1
ATOM 781 C C . ILE A 1 100 ? -7.461 -8.695 15.009 1.00 94.38 100 ILE A C 1
ATOM 783 O O . ILE A 1 100 ? -8.237 -9.543 15.450 1.00 94.38 100 ILE A O 1
ATOM 787 N N . GLY A 1 101 ? -6.569 -8.083 15.793 1.00 93.19 101 GLY A N 1
ATOM 788 C CA . GLY A 1 101 ? -6.440 -8.363 17.224 1.00 93.19 101 GLY A CA 1
ATOM 789 C C . GLY A 1 101 ? -7.732 -8.077 17.991 1.00 93.19 101 GLY A C 1
ATOM 790 O O . GLY A 1 101 ? -8.166 -8.903 18.794 1.00 93.19 101 GLY A O 1
ATOM 791 N N . ARG A 1 102 ? -8.399 -6.955 17.690 1.00 91.56 102 ARG A N 1
ATOM 792 C CA . ARG A 1 102 ? -9.706 -6.615 18.272 1.00 91.56 102 ARG A CA 1
ATOM 793 C C . ARG A 1 102 ? -10.799 -7.591 17.842 1.00 91.56 102 ARG A C 1
ATOM 795 O O . ARG A 1 102 ? -11.569 -8.032 18.689 1.00 91.56 102 ARG A O 1
ATOM 802 N N . ALA A 1 103 ? -10.838 -7.990 16.571 1.00 91.00 103 ALA A N 1
ATOM 803 C CA . ALA A 1 103 ? -11.783 -9.004 16.100 1.00 91.00 103 ALA A CA 1
ATOM 804 C C . ALA A 1 103 ? -11.597 -10.354 16.825 1.00 91.00 103 ALA A C 1
ATOM 806 O O . ALA A 1 103 ? -12.575 -11.007 17.192 1.00 91.00 103 ALA A O 1
ATOM 807 N N . ALA A 1 104 ? -10.348 -10.747 17.095 1.00 90.31 104 ALA A N 1
ATOM 808 C CA . ALA A 1 104 ? -10.028 -11.964 17.838 1.00 90.31 104 ALA A CA 1
ATOM 809 C C . ALA A 1 104 ? -10.380 -11.876 19.336 1.00 90.31 104 ALA A C 1
ATOM 811 O O . ALA A 1 104 ? -10.852 -12.863 19.899 1.00 90.31 104 ALA A O 1
ATOM 812 N N . ALA A 1 105 ? -10.174 -10.723 19.983 1.00 88.19 105 ALA A N 1
ATOM 813 C CA . ALA A 1 105 ? -10.585 -10.487 21.374 1.00 88.19 105 ALA A CA 1
ATOM 814 C C . ALA A 1 105 ? -12.116 -10.507 21.518 1.00 88.19 105 ALA A C 1
ATOM 816 O O . ALA A 1 105 ? -12.664 -11.161 22.407 1.00 88.19 105 ALA A O 1
ATOM 817 N N . LYS A 1 106 ? -12.821 -9.916 20.549 1.00 84.88 106 LYS A N 1
ATOM 818 C CA . LYS A 1 106 ? -14.283 -9.948 20.480 1.00 84.88 106 LYS A CA 1
ATOM 819 C C . LYS A 1 106 ? -14.862 -11.347 20.388 1.00 84.88 106 LYS A C 1
ATOM 821 O O . LYS A 1 106 ? -15.830 -11.646 21.083 1.00 84.88 106 LYS A O 1
ATOM 826 N N . ALA A 1 107 ? -14.234 -12.230 19.616 1.00 79.25 107 ALA A N 1
ATOM 827 C CA . ALA A 1 107 ? -14.632 -13.634 19.552 1.00 79.25 107 ALA A CA 1
ATOM 828 C C . ALA A 1 107 ? -14.548 -14.361 20.915 1.00 79.25 107 ALA A C 1
ATOM 830 O O . ALA A 1 107 ? -15.140 -15.427 21.069 1.00 79.25 107 ALA A O 1
ATOM 831 N N . LYS A 1 108 ? -13.841 -13.793 21.904 1.00 84.62 108 LYS A N 1
ATOM 832 C CA . LYS A 1 108 ? -13.692 -14.322 23.270 1.00 84.62 108 LYS A CA 1
ATOM 833 C C . LYS A 1 108 ? -14.569 -13.613 24.312 1.00 84.62 108 LYS A C 1
ATOM 835 O O . LYS A 1 108 ? -14.513 -13.979 25.480 1.00 84.62 108 LYS A O 1
ATOM 840 N N . GLY A 1 109 ? -15.381 -12.631 23.912 1.00 77.56 109 GLY A N 1
ATOM 841 C CA . GLY A 1 109 ? -16.223 -11.847 24.827 1.00 77.56 109 GLY A CA 1
ATOM 842 C C . GLY A 1 109 ? -15.495 -10.708 25.552 1.00 77.56 109 GLY A C 1
ATOM 843 O O . GLY A 1 109 ? -16.060 -10.110 26.462 1.00 77.56 109 GLY A O 1
ATOM 844 N N . GLU A 1 110 ? -14.266 -10.389 25.146 1.00 70.25 110 GLU A N 1
ATOM 845 C CA . GLU A 1 110 ? -13.461 -9.290 25.685 1.00 70.25 110 GLU A CA 1
ATOM 846 C C . GLU A 1 110 ? -13.580 -8.087 24.735 1.00 70.25 110 GLU A C 1
ATOM 848 O O . GLU A 1 110 ? -12.874 -8.032 23.727 1.00 70.25 110 GLU A O 1
ATOM 853 N N . VAL A 1 111 ? -14.502 -7.144 24.980 1.00 67.25 111 VAL A N 1
ATOM 854 C CA . VAL A 1 111 ? -14.628 -5.964 24.100 1.00 67.25 111 VAL A CA 1
ATOM 855 C C . VAL A 1 111 ? -14.916 -4.687 24.862 1.00 67.25 111 VAL A C 1
ATOM 857 O O . VAL A 1 111 ? -16.053 -4.410 25.232 1.00 67.25 111 VAL A O 1
ATOM 860 N N . GLU A 1 112 ? -13.889 -3.851 24.951 1.00 75.25 112 GLU A N 1
ATOM 861 C CA . GLU A 1 112 ? -14.084 -2.414 25.084 1.00 75.25 112 GLU A CA 1
ATOM 862 C C . GLU A 1 112 ? -14.277 -1.799 23.688 1.00 75.25 112 GLU A C 1
ATOM 864 O O . GLU A 1 112 ? -13.565 -2.180 22.742 1.00 75.25 112 GLU A O 1
ATOM 869 N N . PRO A 1 113 ? -15.220 -0.855 23.512 1.00 84.62 113 PRO A N 1
ATOM 870 C CA . PRO A 1 113 ? -15.365 -0.100 22.272 1.00 84.62 113 PRO A CA 1
ATOM 871 C C . PRO A 1 113 ? -14.038 0.524 21.822 1.00 84.62 113 PRO A C 1
ATOM 873 O O . PRO A 1 113 ? -13.172 0.831 22.638 1.00 84.62 113 PRO A O 1
ATOM 876 N N . MET A 1 114 ? -13.856 0.716 20.512 1.00 91.75 114 MET A N 1
ATOM 877 C CA . MET A 1 114 ? -12.645 1.374 20.007 1.00 91.75 114 MET A CA 1
ATOM 878 C C . MET A 1 114 ? -12.514 2.769 20.628 1.00 91.75 114 MET A C 1
ATOM 880 O O . MET A 1 114 ? -13.453 3.563 20.543 1.00 91.75 114 MET A O 1
ATOM 884 N N . SER A 1 115 ? -11.348 3.064 21.208 1.00 94.06 115 SER A N 1
ATOM 885 C CA . SER A 1 115 ? -11.038 4.386 21.758 1.00 94.06 115 SER A CA 1
ATOM 886 C C . SER A 1 115 ? -10.867 5.446 20.662 1.00 94.06 115 SER A C 1
ATOM 888 O O . SER A 1 115 ? -10.413 5.161 19.548 1.00 94.06 115 SER A O 1
ATOM 890 N N . GLU A 1 116 ? -11.148 6.709 20.995 1.00 96.00 116 GLU A N 1
ATOM 891 C CA . GLU A 1 116 ? -10.892 7.859 20.109 1.00 96.00 116 GLU A CA 1
ATOM 892 C C . GLU A 1 116 ? -9.410 7.983 19.733 1.00 96.00 116 GLU A C 1
ATOM 894 O O . GLU A 1 116 ? -9.056 8.310 18.593 1.00 96.00 116 GLU A O 1
ATOM 899 N N . LYS A 1 117 ? -8.522 7.663 20.683 1.00 96.75 117 LYS A N 1
ATOM 900 C CA . LYS A 1 117 ? -7.068 7.654 20.495 1.00 96.75 117 LYS A CA 1
ATOM 901 C C . LYS A 1 117 ? -6.669 6.678 19.385 1.00 96.75 117 LYS A C 1
ATOM 903 O O . LYS A 1 117 ? -5.934 7.060 18.468 1.00 96.75 117 LYS A O 1
ATOM 908 N N . LEU A 1 118 ? -7.177 5.441 19.430 1.00 96.56 118 LEU A N 1
ATOM 909 C CA . LEU A 1 118 ? -6.901 4.426 18.413 1.00 96.56 118 LEU A CA 1
ATOM 910 C C . LEU A 1 118 ? -7.526 4.791 17.060 1.00 96.56 118 LEU A C 1
ATOM 912 O O . LEU A 1 118 ? -6.828 4.762 16.043 1.00 96.56 118 LEU A O 1
ATOM 916 N N . ALA A 1 119 ? -8.801 5.190 17.044 1.00 97.25 119 ALA A N 1
ATOM 917 C CA . ALA A 1 119 ? -9.498 5.579 15.818 1.00 97.25 119 ALA A CA 1
ATOM 918 C C . ALA A 1 119 ? -8.777 6.731 15.096 1.00 97.25 119 ALA A C 1
ATOM 920 O O . ALA A 1 119 ? -8.539 6.679 13.884 1.00 97.25 119 ALA A O 1
ATOM 921 N N . THR A 1 120 ? -8.329 7.741 15.847 1.00 98.06 120 THR A N 1
ATOM 922 C CA . THR A 1 120 ? -7.550 8.867 15.317 1.00 98.06 120 THR A CA 1
ATOM 923 C C . THR A 1 120 ? -6.209 8.413 14.744 1.00 98.06 120 THR A C 1
ATOM 925 O O . THR A 1 120 ? -5.779 8.911 13.697 1.00 98.06 120 THR A O 1
ATOM 928 N N . ARG A 1 121 ? -5.520 7.472 15.403 1.00 98.12 121 ARG A N 1
ATOM 929 C CA . ARG A 1 121 ? -4.228 6.966 14.924 1.00 98.12 121 ARG A CA 1
ATOM 930 C C . ARG A 1 121 ? -4.368 6.195 13.617 1.00 98.12 121 ARG A C 1
ATOM 932 O O . ARG A 1 121 ? -3.629 6.504 12.681 1.00 98.12 121 ARG A O 1
ATOM 939 N N . ILE A 1 122 ? -5.330 5.274 13.539 1.00 98.38 122 ILE A N 1
ATOM 940 C CA . ILE A 1 122 ? -5.648 4.535 12.308 1.00 98.38 122 ILE A CA 1
ATOM 941 C C . ILE A 1 122 ? -5.998 5.524 11.194 1.00 98.38 122 ILE A C 1
ATOM 943 O O . ILE A 1 122 ? -5.402 5.487 10.123 1.00 98.38 122 ILE A O 1
ATOM 947 N N . THR A 1 123 ? -6.861 6.501 11.474 1.00 98.56 123 THR A N 1
ATOM 948 C CA . THR A 1 123 ? -7.269 7.516 10.494 1.00 98.56 123 THR A CA 1
ATOM 949 C C . THR A 1 123 ? -6.085 8.297 9.909 1.00 98.56 123 THR A C 1
ATOM 951 O O . THR A 1 123 ? -6.064 8.594 8.713 1.00 98.56 123 THR A O 1
ATOM 954 N N . LYS A 1 124 ? -5.085 8.647 10.730 1.00 98.62 124 LYS A N 1
ATOM 955 C CA . LYS A 1 124 ? -3.865 9.332 10.265 1.00 98.62 124 LYS A CA 1
ATOM 956 C C . LYS A 1 124 ? -3.023 8.448 9.346 1.00 98.62 124 LYS A C 1
ATOM 958 O O . LYS A 1 124 ? -2.470 8.963 8.377 1.00 98.62 124 LYS A O 1
ATOM 963 N N . ILE A 1 125 ? -2.921 7.158 9.657 1.00 98.75 125 ILE A N 1
ATOM 964 C CA . ILE A 1 125 ? -2.192 6.183 8.839 1.00 98.75 125 ILE A CA 1
ATOM 965 C C . ILE A 1 125 ? -2.891 6.010 7.489 1.00 98.75 125 ILE A C 1
ATOM 967 O O . ILE A 1 125 ? -2.272 6.276 6.462 1.00 98.75 125 ILE A O 1
ATOM 971 N N . VAL A 1 126 ? -4.198 5.740 7.499 1.00 98.75 126 VAL A N 1
ATOM 972 C CA . VAL A 1 126 ? -5.008 5.562 6.284 1.00 98.75 126 VAL A CA 1
ATOM 973 C C . VAL A 1 126 ? -4.976 6.806 5.388 1.00 98.75 126 VAL A C 1
ATOM 975 O O . VAL A 1 126 ? -4.884 6.699 4.169 1.00 98.75 126 VAL A O 1
ATOM 978 N N . ASN A 1 127 ? -4.972 8.019 5.956 1.00 98.69 127 ASN A N 1
ATOM 979 C CA . ASN A 1 127 ? -4.783 9.249 5.172 1.00 98.69 127 ASN A CA 1
ATOM 980 C C . ASN A 1 127 ? -3.428 9.282 4.438 1.00 98.69 127 ASN A C 1
ATOM 982 O O . ASN A 1 127 ? -3.356 9.725 3.291 1.00 98.69 127 ASN A O 1
ATOM 986 N N . GLY A 1 128 ? -2.354 8.854 5.107 1.00 98.69 128 GLY A N 1
ATOM 987 C CA . GLY A 1 128 ? -1.025 8.759 4.503 1.00 98.69 128 GLY A CA 1
ATOM 988 C C . GLY A 1 128 ? -0.972 7.700 3.403 1.00 98.69 128 GLY A C 1
ATOM 989 O O . GLY A 1 128 ? -0.373 7.928 2.354 1.00 98.69 128 GLY A O 1
ATOM 990 N N . GLU A 1 129 ? -1.658 6.579 3.604 1.00 98.69 129 GLU A N 1
ATOM 991 C CA . GLU A 1 129 ? -1.767 5.496 2.626 1.00 98.69 129 GLU A CA 1
ATOM 992 C C . GLU A 1 129 ? -2.567 5.921 1.394 1.00 98.69 129 GLU A C 1
ATOM 994 O O . GLU A 1 129 ? -2.128 5.686 0.269 1.00 98.69 129 GLU A O 1
ATOM 999 N N . LEU A 1 130 ? -3.672 6.649 1.583 1.00 98.75 130 LEU A N 1
ATOM 1000 C CA . LEU A 1 130 ? -4.439 7.262 0.497 1.00 98.75 130 LEU A CA 1
ATOM 1001 C C . LEU A 1 130 ? -3.594 8.256 -0.311 1.00 98.75 130 LEU A C 1
ATOM 1003 O O . LEU A 1 130 ? -3.645 8.263 -1.542 1.00 98.75 130 LEU A O 1
ATOM 1007 N N . LEU A 1 131 ? -2.776 9.077 0.353 1.00 98.56 131 LEU A N 1
ATOM 1008 C CA . LEU A 1 131 ? -1.847 9.970 -0.342 1.00 98.56 131 LEU A CA 1
ATOM 1009 C C . LEU A 1 131 ? -0.810 9.176 -1.155 1.00 98.56 131 LEU A C 1
ATOM 1011 O O . LEU A 1 131 ? -0.549 9.508 -2.316 1.00 98.56 131 LEU A O 1
ATOM 1015 N N . ALA A 1 132 ? -0.243 8.116 -0.574 1.00 98.56 132 ALA A N 1
ATOM 1016 C CA . ALA A 1 132 ? 0.732 7.265 -1.248 1.00 98.56 132 ALA A CA 1
ATOM 1017 C C . ALA A 1 132 ? 0.124 6.566 -2.474 1.00 98.56 132 ALA A C 1
ATOM 1019 O O . ALA A 1 132 ? 0.675 6.684 -3.572 1.00 98.56 132 ALA A O 1
ATOM 1020 N N . VAL A 1 133 ? -1.037 5.914 -2.335 1.00 98.38 133 VAL A N 1
ATOM 1021 C CA . VAL A 1 133 ? -1.696 5.205 -3.444 1.00 98.38 133 VAL A CA 1
ATOM 1022 C C . VAL A 1 133 ? -2.147 6.153 -4.554 1.00 98.38 133 VAL A C 1
ATOM 1024 O O . VAL A 1 133 ? -2.021 5.801 -5.722 1.00 98.38 133 VAL A O 1
ATOM 1027 N N . CYS A 1 134 ? -2.573 7.380 -4.239 1.00 97.75 134 CYS A N 1
ATOM 1028 C CA . CYS A 1 134 ? -2.871 8.400 -5.251 1.00 97.75 134 CYS A CA 1
ATOM 1029 C C . CYS A 1 134 ? -1.616 8.894 -5.993 1.00 97.75 134 CYS A C 1
ATOM 1031 O O . CYS A 1 134 ? -1.700 9.284 -7.157 1.00 97.75 134 CYS A O 1
ATOM 1033 N N . SER A 1 135 ? -0.444 8.851 -5.353 1.00 98.56 135 SER A N 1
ATOM 1034 C CA . SER A 1 135 ? 0.827 9.288 -5.950 1.00 98.56 135 SER A CA 1
ATOM 1035 C C . SER A 1 135 ? 1.475 8.215 -6.836 1.00 98.56 135 SER A C 1
ATOM 1037 O O . SER A 1 135 ? 2.148 8.529 -7.822 1.00 98.56 135 SER A O 1
ATOM 1039 N N . ILE A 1 136 ? 1.260 6.936 -6.518 1.00 98.56 136 ILE A N 1
ATOM 1040 C CA . ILE A 1 136 ? 1.858 5.787 -7.217 1.00 98.56 136 ILE A CA 1
ATOM 1041 C C . ILE A 1 136 ? 1.560 5.769 -8.735 1.00 98.56 136 ILE A C 1
ATOM 1043 O O . ILE A 1 136 ? 2.501 5.553 -9.505 1.00 98.56 136 ILE A O 1
ATOM 1047 N N . PRO A 1 137 ? 0.325 6.025 -9.220 1.00 98.25 137 PRO A N 1
ATOM 1048 C CA . PRO A 1 137 ? 0.020 6.062 -10.652 1.00 98.25 137 PRO A CA 1
ATOM 1049 C C . PRO A 1 137 ? 0.782 7.140 -11.422 1.00 98.25 137 PRO A C 1
ATOM 1051 O O . PRO A 1 137 ? 1.220 6.891 -12.546 1.00 98.25 137 PRO A O 1
ATOM 1054 N N . LEU A 1 138 ? 0.988 8.317 -10.821 1.00 98.50 138 LEU A N 1
ATOM 1055 C CA . LEU A 1 138 ? 1.781 9.381 -11.435 1.00 98.50 138 LEU A CA 1
ATOM 1056 C C . LEU A 1 138 ? 3.243 8.946 -11.579 1.00 98.50 138 LEU A C 1
ATOM 1058 O O . LEU A 1 138 ? 3.805 9.032 -12.672 1.00 98.50 138 LEU A O 1
ATOM 1062 N N . ALA A 1 139 ? 3.836 8.400 -10.513 1.00 98.56 139 ALA A N 1
ATOM 1063 C CA . ALA A 1 139 ? 5.190 7.852 -10.567 1.00 98.56 139 ALA A CA 1
ATOM 1064 C C . ALA A 1 139 ? 5.300 6.737 -11.624 1.00 98.56 139 ALA A C 1
ATOM 1066 O O . ALA A 1 139 ? 6.246 6.709 -12.410 1.00 98.56 139 ALA A O 1
ATOM 1067 N N . ALA A 1 140 ? 4.288 5.868 -11.728 1.00 98.06 140 ALA A N 1
ATOM 1068 C CA . ALA A 1 140 ? 4.225 4.833 -12.754 1.00 98.06 140 ALA A CA 1
ATOM 1069 C C . ALA A 1 140 ? 4.166 5.408 -14.184 1.00 98.06 140 ALA A C 1
ATOM 1071 O O . ALA A 1 140 ? 4.838 4.901 -15.088 1.00 98.06 140 ALA A O 1
ATOM 1072 N N . ALA A 1 141 ? 3.399 6.478 -14.402 1.00 98.38 141 ALA A N 1
ATOM 1073 C CA . ALA A 1 141 ? 3.304 7.143 -15.697 1.00 98.38 141 ALA A CA 1
ATOM 1074 C C . ALA A 1 141 ? 4.635 7.792 -16.108 1.00 98.38 141 ALA A C 1
ATOM 1076 O O . ALA A 1 141 ? 5.053 7.629 -17.260 1.00 98.38 141 ALA A O 1
ATOM 1077 N N . LEU A 1 142 ? 5.318 8.462 -15.177 1.00 98.69 142 LEU A N 1
ATOM 1078 C CA . LEU A 1 142 ? 6.612 9.110 -15.406 1.00 98.69 142 LEU A CA 1
ATOM 1079 C C . LEU A 1 142 ? 7.728 8.086 -15.661 1.00 98.69 142 LEU A C 1
ATOM 1081 O O . LEU A 1 142 ? 8.376 8.148 -16.706 1.00 98.69 142 LEU A O 1
ATOM 1085 N N . MET A 1 143 ? 7.890 7.084 -14.785 1.00 98.06 143 MET A N 1
ATOM 1086 C CA . MET A 1 143 ? 8.922 6.045 -14.948 1.00 98.06 143 MET A CA 1
ATOM 1087 C C . MET A 1 143 ? 8.748 5.287 -16.276 1.00 98.06 143 MET A C 1
ATOM 1089 O O . MET A 1 143 ? 9.712 4.966 -16.960 1.00 98.06 143 MET A O 1
ATOM 1093 N N . SER A 1 144 ? 7.503 5.029 -16.705 1.00 96.56 144 SER A N 1
ATOM 1094 C CA . SER A 1 144 ? 7.242 4.291 -17.951 1.00 96.56 144 SER A CA 1
ATOM 1095 C C . SER A 1 144 ? 7.684 5.052 -19.203 1.00 96.56 144 SER A C 1
ATOM 1097 O O . SER A 1 144 ? 7.824 4.452 -20.268 1.00 96.56 144 SER A O 1
ATOM 1099 N N . ARG A 1 145 ? 7.934 6.358 -19.084 1.00 97.94 145 ARG A N 1
ATOM 1100 C CA . ARG A 1 145 ? 8.421 7.232 -20.157 1.00 97.94 145 ARG A CA 1
ATOM 1101 C C . ARG A 1 145 ? 9.915 7.538 -20.044 1.00 97.94 145 ARG A C 1
ATOM 1103 O O . ARG A 1 145 ? 10.429 8.220 -20.917 1.00 97.94 145 ARG A O 1
ATOM 1110 N N . GLY A 1 146 ? 10.603 7.001 -19.035 1.00 97.12 146 GLY A N 1
ATOM 1111 C CA . GLY A 1 146 ? 12.042 7.198 -18.858 1.00 97.12 146 GLY A CA 1
ATOM 1112 C C . GLY A 1 146 ? 12.415 8.613 -18.417 1.00 97.12 146 GLY A C 1
ATOM 1113 O O . GLY A 1 146 ? 13.493 9.083 -18.757 1.00 97.12 146 GLY A O 1
ATOM 1114 N N . VAL A 1 147 ? 11.512 9.323 -17.725 1.00 98.25 147 VAL A N 1
ATOM 1115 C CA . VAL A 1 147 ? 11.693 10.747 -17.379 1.00 98.25 147 VAL A CA 1
ATOM 1116 C C . VAL A 1 147 ? 12.964 10.997 -16.561 1.00 98.25 147 VAL A C 1
ATOM 1118 O O . VAL A 1 147 ? 13.551 12.067 -16.692 1.00 98.25 147 VAL A O 1
ATOM 1121 N N . ALA A 1 148 ? 13.397 10.034 -15.745 1.00 97.19 148 ALA A N 1
ATOM 1122 C CA . ALA A 1 148 ? 14.630 10.133 -14.969 1.00 97.19 148 ALA A CA 1
ATOM 1123 C C . ALA A 1 148 ? 15.606 8.982 -15.253 1.00 97.19 148 ALA A C 1
ATOM 1125 O O . ALA A 1 148 ? 16.504 8.749 -14.447 1.00 97.19 148 ALA A O 1
ATOM 1126 N N . TYR A 1 149 ? 15.437 8.265 -16.368 1.00 97.81 149 TYR A N 1
ATOM 1127 C CA . TYR A 1 149 ? 16.229 7.079 -16.682 1.00 97.81 149 TYR A CA 1
ATOM 1128 C C . TYR A 1 149 ? 17.731 7.383 -16.631 1.00 97.81 149 TYR A C 1
ATOM 1130 O O . TYR A 1 149 ? 18.213 8.306 -17.290 1.00 97.81 149 TYR A O 1
ATOM 1138 N N . ALA A 1 150 ? 18.460 6.594 -15.846 1.00 97.31 150 ALA A N 1
ATOM 1139 C CA . ALA A 1 150 ? 19.867 6.797 -15.543 1.00 97.31 150 ALA A CA 1
ATOM 1140 C C . ALA A 1 150 ? 20.628 5.476 -15.763 1.00 97.31 150 ALA A C 1
ATOM 1142 O O . ALA A 1 150 ? 20.692 4.657 -14.845 1.00 97.31 150 ALA A O 1
ATOM 1143 N N . PRO A 1 151 ? 21.214 5.250 -16.955 1.00 95.38 151 PRO A N 1
ATOM 1144 C CA . PRO A 1 151 ? 21.802 3.957 -17.323 1.00 95.38 151 PRO A CA 1
ATOM 1145 C C . PRO A 1 151 ? 22.943 3.520 -16.394 1.00 95.38 151 PRO A C 1
ATOM 1147 O O . PRO A 1 151 ? 23.111 2.334 -16.149 1.00 95.38 151 PRO A O 1
ATOM 1150 N N . ASP A 1 152 ? 23.685 4.471 -15.825 1.00 96.69 152 ASP A N 1
ATOM 1151 C CA . ASP A 1 152 ? 24.811 4.180 -14.931 1.00 96.69 152 ASP A CA 1
ATOM 1152 C C . ASP A 1 152 ? 24.396 4.021 -13.456 1.00 96.69 152 ASP A C 1
ATOM 1154 O O . ASP A 1 152 ? 25.240 3.776 -12.592 1.00 96.69 152 ASP A O 1
ATOM 1158 N N . MET A 1 153 ? 23.109 4.184 -13.122 1.00 96.81 153 MET A N 1
ATOM 1159 C CA . MET A 1 153 ? 22.636 4.064 -11.741 1.00 96.81 153 MET A CA 1
ATOM 1160 C C . MET A 1 153 ? 22.716 2.601 -11.285 1.00 96.81 153 MET A C 1
ATOM 1162 O O . MET A 1 153 ? 21.968 1.781 -11.803 1.00 96.81 153 MET A O 1
ATOM 1166 N N . PRO A 1 154 ? 23.506 2.234 -10.264 1.00 97.19 154 PRO A N 1
ATOM 1167 C CA . PRO A 1 154 ? 23.457 0.876 -9.737 1.00 97.19 154 PRO A CA 1
ATOM 1168 C C . PRO A 1 154 ? 22.083 0.612 -9.110 1.00 97.19 154 PRO A C 1
ATOM 1170 O O . PRO A 1 154 ? 21.601 1.398 -8.291 1.00 97.19 154 PRO A O 1
ATOM 1173 N N . TRP A 1 155 ? 21.458 -0.518 -9.442 1.00 95.88 155 TRP A N 1
ATOM 1174 C CA . TRP A 1 155 ? 20.118 -0.867 -8.950 1.00 95.88 155 TRP A CA 1
ATOM 1175 C C . TRP A 1 155 ? 20.037 -0.908 -7.414 1.00 95.88 155 TRP A C 1
ATOM 1177 O O . TRP A 1 155 ? 18.997 -0.613 -6.820 1.00 95.88 155 TRP A O 1
ATOM 1187 N N . GLN A 1 156 ? 21.158 -1.208 -6.752 1.00 97.69 156 GLN A N 1
ATOM 1188 C CA . GLN A 1 156 ? 21.300 -1.210 -5.298 1.00 97.69 156 GLN A CA 1
ATOM 1189 C C . GLN A 1 156 ? 21.019 0.165 -4.683 1.00 97.69 156 GLN A C 1
ATOM 1191 O O . GLN A 1 156 ? 20.488 0.227 -3.576 1.00 97.69 156 GLN A O 1
ATOM 1196 N N . ALA A 1 157 ? 21.323 1.261 -5.391 1.00 97.19 157 ALA A N 1
ATOM 1197 C CA . ALA A 1 157 ? 21.022 2.613 -4.921 1.00 97.19 157 ALA A CA 1
ATOM 1198 C C . ALA A 1 157 ? 19.510 2.844 -4.771 1.00 97.19 157 ALA A C 1
ATOM 1200 O O . ALA A 1 157 ? 19.088 3.600 -3.900 1.00 97.19 157 ALA A O 1
ATOM 1201 N N . GLY A 1 158 ? 18.695 2.162 -5.578 1.00 96.50 158 GLY A N 1
ATOM 1202 C CA . GLY A 1 158 ? 17.242 2.181 -5.458 1.00 96.50 158 GLY A CA 1
ATOM 1203 C C . GLY A 1 158 ? 16.690 1.143 -4.477 1.00 96.50 158 GLY A C 1
ATOM 1204 O O . GLY A 1 158 ? 15.773 1.438 -3.709 1.00 96.50 158 GLY A O 1
ATOM 1205 N N . ALA A 1 159 ? 17.272 -0.059 -4.449 1.00 97.31 159 ALA A N 1
ATOM 1206 C CA . ALA A 1 159 ? 16.806 -1.152 -3.595 1.00 97.31 159 ALA A CA 1
ATOM 1207 C C . ALA A 1 159 ? 17.138 -0.965 -2.104 1.00 97.31 159 ALA A C 1
ATOM 1209 O O . ALA A 1 159 ? 16.321 -1.303 -1.246 1.00 97.31 159 ALA A O 1
ATOM 1210 N N . ALA A 1 160 ? 18.317 -0.430 -1.769 1.00 98.06 160 ALA A N 1
ATOM 1211 C CA . ALA A 1 160 ? 18.754 -0.302 -0.379 1.00 98.06 160 ALA A CA 1
ATOM 1212 C C . ALA A 1 160 ? 17.825 0.595 0.468 1.00 98.06 160 ALA A C 1
ATOM 1214 O O . ALA A 1 160 ? 17.428 0.159 1.554 1.00 98.06 160 ALA A O 1
ATOM 1215 N N . PRO A 1 161 ? 17.381 1.781 -0.004 1.00 97.56 161 PRO A N 1
ATOM 1216 C CA . PRO A 1 161 ? 16.392 2.584 0.715 1.00 97.56 161 PRO A CA 1
ATOM 1217 C C . PRO A 1 161 ? 15.083 1.842 0.993 1.00 97.56 161 PRO A C 1
ATOM 1219 O O . PRO A 1 161 ? 14.492 2.026 2.055 1.00 97.56 161 PRO A O 1
ATOM 1222 N N . ILE A 1 162 ? 14.634 0.982 0.076 1.00 98.12 162 ILE A N 1
ATOM 1223 C CA . ILE A 1 162 ? 13.412 0.187 0.254 1.00 98.12 162 ILE A CA 1
ATOM 1224 C C . ILE A 1 162 ? 13.603 -0.861 1.340 1.00 98.12 162 ILE A C 1
ATOM 1226 O O . ILE A 1 162 ? 12.775 -0.939 2.242 1.00 98.12 162 ILE A O 1
ATOM 1230 N N . ALA A 1 163 ? 14.699 -1.621 1.295 1.00 97.88 163 ALA A N 1
ATOM 1231 C CA . ALA A 1 163 ? 14.994 -2.631 2.308 1.00 97.88 163 ALA A CA 1
ATOM 1232 C C . ALA A 1 163 ? 15.087 -2.008 3.713 1.00 97.88 163 ALA A C 1
ATOM 1234 O O . ALA A 1 163 ? 14.458 -2.493 4.655 1.00 97.88 163 ALA A O 1
ATOM 1235 N N . LEU A 1 164 ? 15.800 -0.883 3.839 1.00 98.19 164 LEU A N 1
ATOM 1236 C CA . LEU A 1 164 ? 15.923 -0.139 5.095 1.00 98.19 164 LEU A CA 1
ATOM 1237 C C . LEU A 1 164 ? 14.576 0.417 5.572 1.00 98.19 164 LEU A C 1
ATOM 1239 O O . LEU A 1 164 ? 14.248 0.299 6.751 1.00 98.19 164 LEU A O 1
ATOM 1243 N N . THR A 1 165 ? 13.779 0.988 4.663 1.00 98.06 165 THR A N 1
ATOM 1244 C CA . THR A 1 165 ? 12.448 1.525 4.985 1.00 98.06 165 THR A CA 1
ATOM 1245 C C . THR A 1 165 ? 11.505 0.414 5.433 1.00 98.06 165 THR A C 1
ATOM 1247 O O . THR A 1 165 ? 10.837 0.568 6.451 1.00 98.06 165 THR A O 1
ATOM 1250 N N . SER A 1 166 ? 11.479 -0.715 4.721 1.00 97.44 166 SER A N 1
ATOM 1251 C CA . SER A 1 166 ? 10.635 -1.864 5.050 1.00 97.44 166 SER A CA 1
ATOM 1252 C C . SER A 1 166 ? 10.976 -2.432 6.425 1.00 97.44 166 SER A C 1
ATOM 1254 O O . SER A 1 166 ? 10.071 -2.665 7.222 1.00 97.44 166 SER A O 1
ATOM 1256 N N . LEU A 1 167 ? 12.264 -2.617 6.732 1.00 97.88 167 LEU A N 1
ATOM 1257 C CA . LEU A 1 167 ? 12.691 -3.114 8.039 1.00 97.88 167 LEU A CA 1
ATOM 1258 C C . LEU A 1 167 ? 12.388 -2.096 9.146 1.00 97.88 167 LEU A C 1
ATOM 1260 O O . LEU A 1 167 ? 11.778 -2.439 10.157 1.00 97.88 167 LEU A O 1
ATOM 1264 N N . GLY A 1 168 ? 12.788 -0.839 8.951 1.00 98.44 168 GLY A N 1
ATOM 1265 C CA . GLY A 1 168 ? 12.643 0.214 9.953 1.00 98.44 168 GLY A CA 1
ATOM 1266 C C . GLY A 1 168 ? 11.183 0.528 10.274 1.00 98.44 168 GLY A C 1
ATOM 1267 O O . GLY A 1 168 ? 10.798 0.541 11.444 1.00 98.44 168 GLY A O 1
ATOM 1268 N N . LEU A 1 169 ? 10.352 0.748 9.251 1.00 98.38 169 LEU A N 1
ATOM 1269 C CA . LEU A 1 169 ? 8.923 0.998 9.441 1.00 98.38 169 LEU A CA 1
ATOM 1270 C C . LEU A 1 169 ? 8.183 -0.260 9.890 1.00 98.38 169 LEU A C 1
ATOM 1272 O O . LEU A 1 169 ? 7.312 -0.145 10.747 1.00 98.38 169 LEU A O 1
ATOM 1276 N N . GLY A 1 170 ? 8.557 -1.439 9.388 1.00 98.19 170 GLY A N 1
ATOM 1277 C CA . GLY A 1 170 ? 7.984 -2.707 9.829 1.00 98.19 170 GLY A CA 1
ATOM 1278 C C . GLY A 1 170 ? 8.145 -2.912 11.333 1.00 98.19 170 GLY A C 1
ATOM 1279 O O . GLY A 1 170 ? 7.158 -3.051 12.052 1.00 98.19 170 GLY A O 1
ATOM 1280 N N . VAL A 1 171 ? 9.380 -2.822 11.838 1.00 98.44 171 VAL A N 1
ATOM 1281 C CA . VAL A 1 171 ? 9.663 -2.919 13.280 1.00 98.44 171 VAL A CA 1
ATOM 1282 C C . VAL A 1 171 ? 8.932 -1.828 14.058 1.00 98.44 171 VAL A C 1
ATOM 1284 O O . VAL A 1 171 ? 8.337 -2.114 15.097 1.00 98.44 171 VAL A O 1
ATOM 1287 N N . LYS A 1 172 ? 8.949 -0.586 13.559 1.00 98.56 172 LYS A N 1
ATOM 1288 C CA . LYS A 1 172 ? 8.280 0.547 14.205 1.00 98.56 172 LYS A CA 1
ATOM 1289 C C . LYS A 1 172 ? 6.785 0.292 14.394 1.00 98.56 172 LYS A C 1
ATOM 1291 O O . LYS A 1 172 ? 6.318 0.378 15.523 1.00 98.56 172 LYS A O 1
ATOM 1296 N N . TYR A 1 173 ? 6.047 0.007 13.321 1.00 98.56 173 TYR A N 1
ATOM 1297 C CA . TYR A 1 173 ? 4.585 -0.091 13.366 1.00 98.56 173 TYR A CA 1
ATOM 1298 C C . TYR A 1 173 ? 4.099 -1.365 14.056 1.00 98.56 173 TYR A C 1
ATOM 1300 O O . TYR A 1 173 ? 3.099 -1.315 14.769 1.00 98.56 173 TYR A O 1
ATOM 1308 N N . VAL A 1 174 ? 4.836 -2.475 13.937 1.00 98.56 174 VAL A N 1
ATOM 1309 C CA . VAL A 1 174 ? 4.557 -3.693 14.713 1.00 98.56 174 VAL A CA 1
ATOM 1310 C C . VAL A 1 174 ? 4.742 -3.430 16.204 1.00 98.56 174 VAL A C 1
ATOM 1312 O O . VAL A 1 174 ? 3.838 -3.705 16.990 1.00 98.56 174 VAL A O 1
ATOM 1315 N N . LYS A 1 175 ? 5.885 -2.856 16.608 1.00 98.44 175 LYS A N 1
ATOM 1316 C CA . LYS A 1 175 ? 6.136 -2.520 18.015 1.00 98.44 175 LYS A CA 1
ATOM 1317 C C . LYS A 1 175 ? 5.078 -1.555 18.540 1.00 98.44 175 LYS A C 1
ATOM 1319 O O . LYS A 1 175 ? 4.521 -1.804 19.600 1.00 98.44 175 LYS A O 1
ATOM 1324 N N . GLU A 1 176 ? 4.786 -0.498 17.783 1.00 98.31 176 GLU A N 1
ATOM 1325 C CA . GLU A 1 176 ? 3.772 0.496 18.133 1.00 98.31 176 GLU A CA 1
ATOM 1326 C C . GLU A 1 176 ? 2.401 -0.150 18.365 1.00 98.31 176 GLU A C 1
ATOM 1328 O O . GLU A 1 176 ? 1.746 0.189 19.343 1.00 98.31 176 GLU A O 1
ATOM 1333 N N . ALA A 1 177 ? 1.983 -1.095 17.517 1.00 97.62 177 ALA A N 1
ATOM 1334 C CA . ALA A 1 177 ? 0.699 -1.778 17.656 1.00 97.62 177 ALA A CA 1
ATOM 1335 C C . ALA A 1 177 ? 0.641 -2.708 18.877 1.00 97.62 177 ALA A C 1
ATOM 1337 O O . ALA A 1 177 ? -0.382 -2.756 19.560 1.00 97.62 177 ALA A O 1
ATOM 1338 N N . LEU A 1 178 ? 1.728 -3.436 19.156 1.00 96.75 178 LEU A N 1
ATOM 1339 C CA . LEU A 1 178 ? 1.804 -4.387 20.271 1.00 96.75 178 LEU A CA 1
ATOM 1340 C C . LEU A 1 178 ? 1.901 -3.699 21.635 1.00 96.75 178 LEU A C 1
ATOM 1342 O O . LEU A 1 178 ? 1.429 -4.248 22.624 1.00 96.75 178 LEU A O 1
ATOM 1346 N N . THR A 1 179 ? 2.502 -2.510 21.694 1.00 96.44 179 THR A N 1
ATOM 1347 C CA . THR A 1 179 ? 2.604 -1.705 22.921 1.00 96.44 179 THR A CA 1
ATOM 1348 C C . THR A 1 179 ? 1.557 -0.590 22.973 1.00 96.44 179 THR A C 1
ATOM 1350 O O . THR A 1 179 ? 1.755 0.394 23.682 1.00 96.44 179 THR A O 1
ATOM 1353 N N . TRP A 1 180 ? 0.494 -0.671 22.165 1.00 95.88 180 TRP A N 1
ATOM 1354 C CA . TRP A 1 180 ? -0.525 0.373 22.104 1.00 95.88 180 TRP A CA 1
ATOM 1355 C C . TRP A 1 180 ? -1.498 0.275 23.277 1.00 95.88 180 TRP A C 1
ATOM 1357 O O . TRP A 1 180 ? -2.294 -0.665 23.343 1.00 95.88 180 TRP A O 1
ATOM 1367 N N . GLU A 1 181 ? -1.501 1.297 24.127 1.00 89.56 181 GLU A N 1
ATOM 1368 C CA . GLU A 1 181 ? -2.453 1.452 25.227 1.00 89.56 181 GLU A CA 1
ATOM 1369 C C . GLU A 1 181 ? -3.592 2.400 24.821 1.00 89.56 181 GLU A C 1
ATOM 1371 O O . GLU A 1 181 ? -3.376 3.525 24.340 1.00 89.56 181 GLU A O 1
ATOM 1376 N N . GLU A 1 182 ? -4.819 1.896 24.959 1.00 78.19 182 GLU A N 1
ATOM 1377 C CA . GLU A 1 182 ? -6.060 2.647 24.780 1.00 78.19 182 GLU A CA 1
ATOM 1378 C C . GLU A 1 182 ? -6.420 3.259 26.142 1.00 78.19 182 GLU A C 1
ATOM 1380 O O . GLU A 1 182 ? -7.078 2.607 26.945 1.00 78.19 182 GLU A O 1
ATOM 1385 N N . ASP A 1 183 ? -5.895 4.462 26.411 1.00 72.44 183 ASP A N 1
ATOM 1386 C CA . ASP A 1 183 ? -6.277 5.282 27.577 1.00 72.44 183 ASP A CA 1
ATOM 1387 C C . ASP A 1 183 ? -7.641 5.952 27.362 1.00 72.44 183 ASP A C 1
ATOM 1389 O O . ASP A 1 183 ? -7.906 6.373 26.203 1.00 72.44 183 ASP A O 1
#

InterPro domains:
  IPR018706 Protein of unknown function DUF2214, membrane [PF09980] (3-148)

Secondary structure (DSSP, 8-state):
-HHHHHHHHHHHHHHHHHHHHHHHHHH--TT--HHHHHHHHHHHHHHHHHHHHHHHHHHHIIIIISS-HHHHHT-HHHHHHHHHHHHHHHHHHHHHHHHHHHHHHHTTT--PPPPHHHHHHHHHHHHHHHHHHHHHHHHHHHHTTTTT--TT--HHHHHHHHHHHHHHHHHHHHHHHHT----

Foldseek 3Di:
DVLVVLVVLQVVLLVLLLVLLVLLLVLQAWPHDPVSLVSNLVSLVSNVVSLVSNVVSVVCCADPRHPHVLLLLQQLLSLVLLQLSLLLVLLSLQVNLQSVVQVVCVVVVRDDTDARVSSVSSNVSSVSNSVSSVVNVVSVVCSSVCVPGGNPDHSCVSVVSSVCSNVVSNCVSNVCNVPPDRD

Sequence (183 aa):
VASAFAAYGHYLGLVLVVGALTTEKWTVKAGMSEAEEQRLVVADSIYGIAGVLVLYTGYLRATEYGKGWEFYSHEPIFWVKMWLFTVMGSSSLFPTIKIIGRAAAKAKGEVEPMSEKLATRITKIVNGELLAVCSIPLAAALMSRGVAYAPDMPWQAGAAPIALTSLGLGVKYVKEALTWEED